Protein AF-A0A936A474-F1 (afdb_monomer_lite)

Secondary structure (DSSP, 8-state):
-PPPTT--PPEEEEEEETT--EEEEEEESSTTPPPP-TTSPSEEEEEEETTEEEEEEEE-----

Radius of gyration: 13.8 Å; chains: 1; bounding box: 39×31×28 Å

Foldseek 3Di:
DDDDPVQQDWWKKWKAAPVRDTDDIDTDSDPPDDDPPVVDDQHW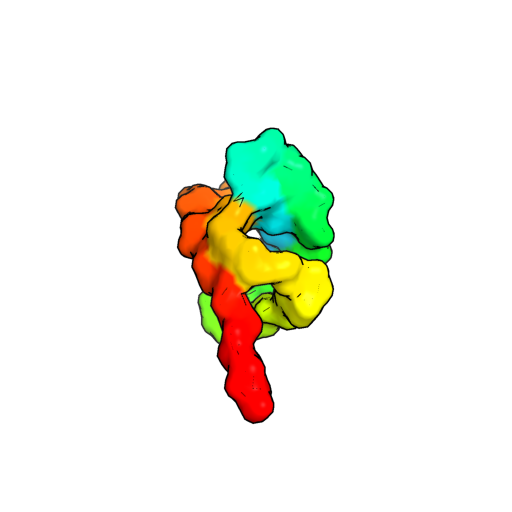IWIDTPVDDIDIDGDDPPDD

Sequence (64 aa):
MKLDPSVQLPIPIEIYDLNGILHGKEMIYHYYQHIDISDLSFGIYLIKSPNFQPYKMVVSHVNE

Structure (mmCIF, N/CA/C/O backbone):
data_AF-A0A936A474-F1
#
_entry.id   AF-A0A936A474-F1
#
loop_
_atom_site.group_PDB
_atom_site.id
_atom_site.type_symbol
_atom_site.label_atom_id
_atom_site.label_alt_id
_atom_site.label_comp_id
_atom_site.label_asym_id
_atom_site.label_entity_id
_atom_site.label_seq_id
_atom_site.pdbx_PDB_ins_code
_atom_site.Cartn_x
_atom_site.Cartn_y
_atom_site.Cartn_z
_atom_site.occupancy
_atom_site.B_iso_or_equiv
_atom_site.auth_seq_id
_atom_site.auth_comp_id
_atom_site.auth_asym_id
_atom_site.auth_atom_id
_atom_site.pdbx_PDB_model_num
ATOM 1 N N . MET A 1 1 ? 26.394 15.116 10.803 1.00 46.19 1 MET A N 1
ATOM 2 C CA . MET A 1 1 ? 26.599 14.277 9.605 1.00 46.19 1 MET A CA 1
ATOM 3 C C . MET A 1 1 ? 25.553 14.716 8.586 1.00 46.19 1 MET A C 1
ATOM 5 O O . MET A 1 1 ? 24.376 14.583 8.885 1.00 46.19 1 MET A O 1
ATOM 9 N N . LYS A 1 2 ? 25.934 15.396 7.494 1.00 53.44 2 LYS A N 1
ATOM 10 C CA . LYS A 1 2 ? 24.978 15.779 6.438 1.00 53.44 2 LYS A CA 1
ATOM 11 C C . LYS A 1 2 ? 24.808 14.563 5.532 1.00 53.44 2 LYS A C 1
ATOM 13 O O . LYS A 1 2 ? 25.819 14.038 5.076 1.00 53.44 2 LYS A O 1
ATOM 18 N N . LEU A 1 3 ? 23.575 14.092 5.348 1.00 52.28 3 LEU A N 1
ATOM 19 C CA . LEU A 1 3 ? 23.298 13.030 4.385 1.00 52.28 3 LEU A CA 1
ATOM 20 C C . LEU A 1 3 ? 23.674 13.525 2.986 1.00 52.28 3 LEU A C 1
ATOM 22 O O . LEU A 1 3 ? 23.370 14.666 2.634 1.00 52.28 3 LEU A O 1
ATOM 26 N N . ASP A 1 4 ? 24.351 12.674 2.225 1.00 60.03 4 ASP A N 1
ATOM 27 C CA . ASP A 1 4 ? 24.651 12.934 0.825 1.00 60.03 4 ASP A CA 1
ATOM 28 C C . ASP A 1 4 ? 23.321 12.994 0.044 1.00 60.03 4 ASP A C 1
ATOM 30 O O . ASP A 1 4 ? 22.523 12.062 0.149 1.00 60.03 4 ASP A O 1
ATOM 34 N N . PRO A 1 5 ? 23.034 14.073 -0.705 1.00 57.62 5 PRO A N 1
ATOM 35 C CA . PRO A 1 5 ? 21.793 14.210 -1.469 1.00 57.62 5 PRO A CA 1
ATOM 36 C C . PRO A 1 5 ? 21.640 13.171 -2.594 1.00 57.62 5 PRO A C 1
ATOM 38 O O . PRO A 1 5 ? 20.548 13.035 -3.140 1.00 57.62 5 PRO A O 1
ATOM 41 N N . SER A 1 6 ? 22.702 12.433 -2.937 1.00 64.06 6 SER A N 1
ATOM 42 C CA . SER A 1 6 ? 22.640 11.268 -3.828 1.00 64.06 6 SER A CA 1
ATOM 43 C C . SER A 1 6 ? 22.103 10.005 -3.144 1.00 64.06 6 SER A C 1
ATOM 45 O O . SER A 1 6 ? 21.692 9.067 -3.826 1.00 64.06 6 SER A O 1
ATOM 47 N N . VAL A 1 7 ? 22.047 9.976 -1.808 1.00 61.12 7 VAL A N 1
ATOM 48 C CA . VAL A 1 7 ? 21.440 8.880 -1.049 1.00 61.12 7 VAL A CA 1
ATOM 49 C C . VAL A 1 7 ? 19.928 9.046 -1.104 1.00 61.12 7 VAL A C 1
ATOM 51 O O . VAL A 1 7 ? 19.321 9.800 -0.342 1.00 61.12 7 VAL A O 1
ATOM 54 N N . GLN A 1 8 ? 19.313 8.322 -2.032 1.00 66.56 8 GLN A N 1
ATOM 55 C CA . GLN A 1 8 ? 17.868 8.178 -2.095 1.00 66.56 8 GLN A CA 1
ATOM 56 C C . GLN A 1 8 ? 17.445 7.301 -0.908 1.00 66.56 8 GLN A C 1
ATOM 58 O O . GLN A 1 8 ? 17.669 6.091 -0.889 1.00 66.56 8 GLN A O 1
ATOM 63 N N . LEU A 1 9 ? 16.940 7.943 0.149 1.00 71.56 9 LEU A N 1
ATOM 64 C CA . LEU A 1 9 ? 16.440 7.230 1.319 1.00 71.56 9 LEU A CA 1
ATOM 65 C C . LEU A 1 9 ? 15.247 6.360 0.908 1.00 71.56 9 LEU A C 1
ATOM 67 O O . LEU A 1 9 ? 14.397 6.837 0.152 1.00 71.56 9 LEU A O 1
ATOM 71 N N . PRO A 1 10 ? 15.145 5.125 1.425 1.00 80.50 10 PRO A N 1
ATOM 72 C CA . PRO A 1 10 ? 13.976 4.306 1.181 1.00 80.50 10 PRO A CA 1
ATOM 73 C C . PRO A 1 10 ? 12.738 5.011 1.728 1.00 80.50 10 PRO A C 1
ATOM 75 O O . PRO A 1 10 ? 12.692 5.453 2.878 1.00 80.50 10 PRO A O 1
ATOM 78 N N . ILE A 1 11 ? 11.735 5.128 0.875 1.00 82.81 11 ILE A N 1
ATOM 79 C CA . ILE A 1 11 ? 10.469 5.771 1.170 1.00 82.81 11 ILE A CA 1
ATOM 80 C C . ILE A 1 11 ? 9.493 4.673 1.603 1.00 82.81 11 ILE A C 1
ATOM 82 O O . ILE A 1 11 ? 9.203 3.778 0.807 1.00 82.81 11 ILE A O 1
ATOM 86 N N . PRO A 1 12 ? 8.956 4.729 2.831 1.00 87.25 12 PRO A N 1
ATOM 87 C CA . PRO A 1 12 ? 7.916 3.804 3.239 1.00 87.25 12 PRO A CA 1
ATOM 88 C C . PRO A 1 12 ? 6.620 4.114 2.491 1.00 87.25 12 PRO A C 1
ATOM 90 O O . PRO A 1 12 ? 6.229 5.282 2.339 1.00 87.25 12 PRO A O 1
ATOM 93 N N . ILE A 1 13 ? 5.945 3.058 2.059 1.00 87.38 13 ILE A N 1
ATOM 94 C CA . ILE A 1 13 ? 4.612 3.114 1.479 1.00 87.38 13 ILE A CA 1
ATOM 95 C C . ILE A 1 13 ? 3.671 2.152 2.200 1.00 87.38 13 ILE A C 1
ATOM 97 O O . ILE A 1 13 ? 4.073 1.100 2.694 1.00 87.38 13 ILE A O 1
ATOM 101 N N . GLU A 1 14 ? 2.400 2.525 2.247 1.00 90.12 14 GLU A N 1
ATOM 102 C CA . GLU A 1 14 ? 1.311 1.722 2.794 1.00 90.12 14 GLU A CA 1
ATOM 103 C C . GLU A 1 14 ? 0.215 1.598 1.731 1.00 90.12 14 GLU A C 1
ATOM 105 O O . GLU A 1 14 ? -0.132 2.588 1.082 1.00 90.12 14 GLU A O 1
ATOM 110 N N . ILE A 1 15 ? -0.319 0.391 1.545 1.00 89.25 15 ILE A N 1
ATOM 111 C CA . ILE A 1 15 ? -1.313 0.077 0.515 1.00 89.25 15 ILE A CA 1
ATOM 112 C C . ILE A 1 15 ? -2.643 -0.232 1.195 1.00 89.25 15 ILE A C 1
ATOM 114 O O . ILE A 1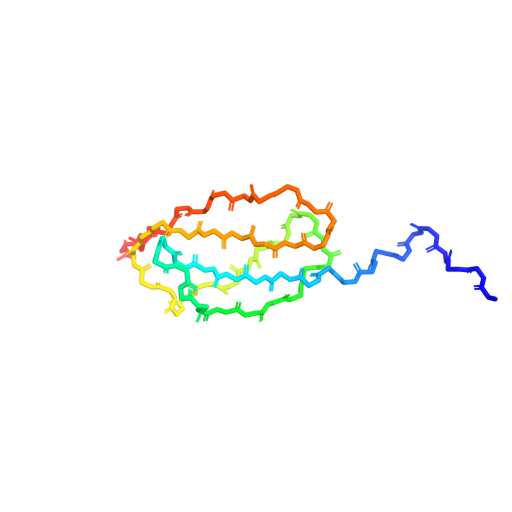 15 ? -2.741 -1.183 1.970 1.00 89.25 15 ILE A O 1
ATOM 118 N N . TYR A 1 16 ? -3.667 0.553 0.884 1.00 90.81 16 TYR A N 1
ATOM 119 C CA . TYR A 1 16 ? -5.008 0.423 1.445 1.00 90.81 16 TYR A CA 1
ATOM 120 C C . TYR A 1 16 ? -6.033 0.100 0.365 1.00 90.81 16 TYR A C 1
ATOM 122 O O . TYR A 1 16 ? -5.893 0.562 -0.764 1.00 90.81 16 TYR A O 1
ATOM 130 N N . ASP A 1 17 ? -7.091 -0.631 0.696 1.00 90.75 17 ASP A N 1
ATOM 131 C CA . ASP A 1 17 ? -8.268 -0.695 -0.174 1.00 90.75 17 ASP A CA 1
ATOM 132 C C . ASP A 1 17 ? -9.181 0.535 0.005 1.00 90.75 17 ASP A C 1
ATOM 134 O O . ASP A 1 17 ? -8.932 1.426 0.823 1.00 90.75 17 ASP A O 1
ATOM 138 N N . LEU A 1 18 ? -10.267 0.592 -0.769 1.00 89.75 18 LEU A N 1
ATOM 139 C CA . LEU A 1 18 ? -11.253 1.676 -0.691 1.00 89.75 18 LEU A CA 1
ATOM 140 C C .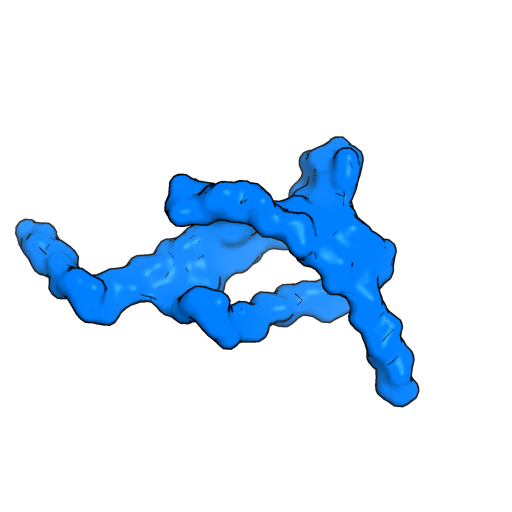 LEU A 1 18 ? -12.065 1.698 0.615 1.00 89.75 18 LEU A C 1
ATOM 142 O O . LEU A 1 18 ? -12.686 2.717 0.911 1.00 89.75 18 LEU A O 1
ATOM 146 N N . ASN A 1 19 ? -12.050 0.615 1.396 1.00 91.38 19 ASN A N 1
ATOM 147 C CA . ASN A 1 19 ? -12.652 0.568 2.728 1.00 91.38 19 ASN A CA 1
ATOM 148 C C . ASN A 1 19 ? -11.674 1.055 3.815 1.00 91.38 19 ASN A C 1
ATOM 150 O O . ASN A 1 19 ? -12.053 1.148 4.982 1.00 91.38 19 ASN A O 1
ATOM 154 N N . GLY A 1 20 ? -10.426 1.373 3.449 1.00 89.94 20 GLY A N 1
ATOM 155 C CA . GLY A 1 20 ? -9.374 1.799 4.368 1.00 89.94 20 GLY A CA 1
ATOM 156 C C . GLY A 1 20 ? -8.669 0.647 5.088 1.00 89.94 20 GLY A C 1
ATOM 157 O O . GLY A 1 20 ? -7.944 0.899 6.052 1.00 89.94 20 GLY A O 1
ATOM 158 N N . ILE A 1 21 ? -8.853 -0.602 4.650 1.00 91.88 21 ILE A N 1
ATOM 159 C CA . ILE A 1 21 ? -8.131 -1.758 5.198 1.00 91.88 21 ILE A CA 1
ATOM 160 C C . ILE A 1 21 ? -6.711 -1.751 4.634 1.00 91.88 21 ILE A C 1
ATOM 162 O O . ILE A 1 21 ? -6.522 -1.536 3.440 1.00 91.88 21 ILE A O 1
ATOM 166 N N . LEU A 1 22 ? -5.712 -1.973 5.488 1.00 91.19 22 LEU A N 1
ATOM 167 C CA . LEU A 1 22 ? -4.309 -2.082 5.089 1.00 91.19 22 LEU A CA 1
ATOM 168 C C . LEU A 1 22 ? -4.029 -3.482 4.529 1.00 91.19 22 LEU A C 1
ATOM 170 O O . LEU A 1 22 ? -4.230 -4.469 5.233 1.00 91.19 22 LEU A O 1
ATOM 174 N N . HIS A 1 23 ? -3.505 -3.551 3.307 1.00 89.50 23 HIS A N 1
ATOM 175 C CA . HIS A 1 23 ? -3.127 -4.804 2.644 1.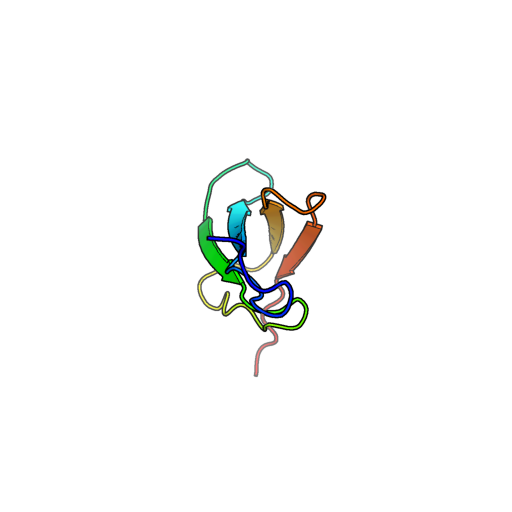00 89.50 23 HIS A CA 1
ATOM 176 C C . HIS A 1 23 ? -1.612 -5.024 2.590 1.00 89.50 23 HIS A C 1
ATOM 178 O O . HIS A 1 23 ? -1.175 -6.167 2.556 1.00 89.50 23 HIS A O 1
ATOM 184 N N . GLY A 1 24 ? -0.799 -3.963 2.624 1.00 87.44 24 GLY A N 1
ATOM 185 C CA . GLY A 1 24 ? 0.655 -4.113 2.518 1.00 87.44 24 GLY A CA 1
ATOM 186 C C . GLY A 1 24 ? 1.452 -2.894 2.965 1.00 87.44 24 GLY A C 1
ATOM 187 O O . GLY A 1 24 ? 0.942 -1.770 2.990 1.00 87.44 24 GLY A O 1
ATOM 188 N N . LYS A 1 25 ? 2.718 -3.133 3.322 1.00 88.94 25 LYS A N 1
ATOM 189 C CA . LYS A 1 25 ? 3.715 -2.103 3.628 1.00 88.94 25 LYS A CA 1
ATOM 190 C C . LYS A 1 25 ? 5.000 -2.432 2.897 1.00 88.94 25 LYS A C 1
ATOM 192 O O . LYS A 1 25 ? 5.510 -3.530 3.062 1.00 88.94 25 LYS A O 1
ATOM 197 N N . GLU A 1 26 ? 5.529 -1.467 2.163 1.00 84.31 26 GLU A N 1
ATOM 198 C CA . GLU A 1 26 ? 6.719 -1.662 1.340 1.00 84.31 26 GLU A CA 1
ATOM 199 C C . GLU A 1 26 ? 7.674 -0.478 1.452 1.00 84.31 26 GLU A C 1
ATOM 201 O O . GLU A 1 26 ? 7.311 0.601 1.927 1.00 84.31 26 GLU A O 1
ATOM 206 N N . MET A 1 27 ? 8.912 -0.683 1.008 1.00 84.38 27 MET A N 1
ATOM 207 C CA . MET A 1 27 ? 9.922 0.368 0.921 1.00 84.38 27 MET A CA 1
ATOM 208 C C . MET A 1 27 ? 10.316 0.561 -0.540 1.00 84.38 27 MET A C 1
ATOM 210 O O . MET A 1 27 ? 10.874 -0.346 -1.157 1.00 84.38 27 MET A O 1
ATOM 214 N N . ILE A 1 28 ? 10.067 1.753 -1.087 1.00 79.19 28 ILE A N 1
ATOM 215 C CA . ILE A 1 28 ? 10.533 2.104 -2.431 1.00 79.19 28 ILE A CA 1
ATOM 216 C C . ILE A 1 28 ? 11.843 2.882 -2.349 1.00 79.19 28 ILE A C 1
ATOM 218 O O . ILE A 1 28 ? 11.973 3.849 -1.602 1.00 79.19 28 ILE A O 1
ATOM 222 N N . TYR A 1 29 ? 12.828 2.454 -3.125 1.00 74.88 29 TYR A N 1
ATOM 223 C CA . TYR A 1 29 ? 14.162 3.052 -3.179 1.00 74.88 29 TYR A CA 1
ATOM 224 C 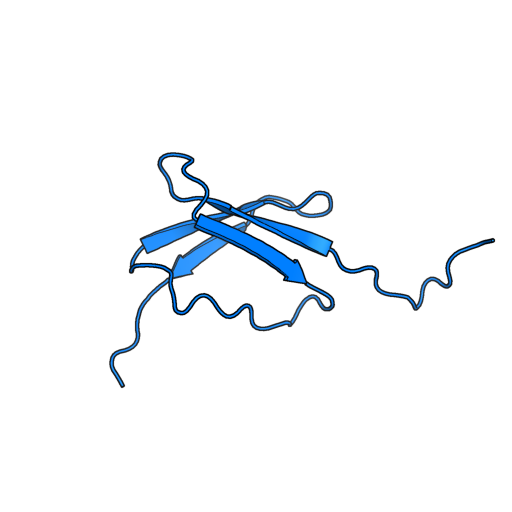C . TYR A 1 29 ? 14.311 3.981 -4.387 1.00 74.88 29 TYR A C 1
ATOM 226 O O . TYR A 1 29 ? 15.139 4.884 -4.358 1.00 74.88 29 TYR A O 1
ATOM 234 N N . HIS A 1 30 ? 13.491 3.776 -5.426 1.00 66.88 30 HIS A N 1
ATOM 235 C CA . HIS A 1 30 ? 13.481 4.569 -6.654 1.00 66.88 30 HIS A CA 1
ATOM 236 C C . HIS A 1 30 ? 12.048 4.828 -7.129 1.00 66.88 30 HIS A C 1
ATOM 238 O O . HIS A 1 30 ? 11.188 3.956 -7.027 1.00 66.88 30 HIS A O 1
ATOM 244 N N . TYR A 1 31 ? 11.806 5.996 -7.731 1.00 60.62 31 TYR A N 1
ATOM 245 C CA . TYR A 1 31 ? 10.490 6.387 -8.267 1.00 60.62 31 TYR A CA 1
ATOM 246 C C . TYR A 1 31 ? 9.941 5.436 -9.350 1.00 60.62 31 TYR A C 1
ATOM 248 O O . TYR A 1 31 ? 8.738 5.411 -9.578 1.00 60.62 31 TYR A O 1
ATOM 256 N N . TYR A 1 32 ? 10.810 4.655 -10.003 1.00 59.88 32 TYR A N 1
ATOM 257 C CA . TYR A 1 32 ? 10.455 3.686 -11.051 1.00 59.88 32 TYR A CA 1
ATOM 258 C C . TYR A 1 32 ? 10.502 2.228 -10.574 1.00 59.88 32 TYR A C 1
ATOM 260 O O . TYR A 1 32 ? 10.593 1.310 -11.387 1.00 59.88 32 TYR A O 1
ATOM 268 N N . GLN A 1 33 ? 10.504 1.992 -9.262 1.00 66.62 33 GLN A N 1
ATOM 269 C CA . GLN A 1 33 ? 10.530 0.635 -8.739 1.00 66.62 33 GLN A CA 1
ATOM 270 C C . GLN A 1 33 ? 9.188 -0.063 -8.980 1.00 66.62 33 GLN A C 1
ATOM 272 O O . GLN A 1 33 ? 8.132 0.447 -8.609 1.00 66.62 33 GLN A O 1
ATOM 277 N N . HIS A 1 34 ? 9.249 -1.254 -9.572 1.00 65.06 34 HIS A N 1
ATOM 278 C CA . HIS A 1 34 ? 8.120 -2.173 -9.591 1.00 65.06 34 HIS A CA 1
ATOM 279 C C . HIS A 1 34 ? 7.912 -2.709 -8.173 1.00 65.06 34 HIS A C 1
ATOM 281 O O . HIS A 1 34 ? 8.815 -3.321 -7.603 1.00 65.06 34 HIS A O 1
ATOM 287 N N . ILE A 1 35 ? 6.745 -2.428 -7.599 1.00 68.81 35 ILE A N 1
ATOM 288 C CA . ILE A 1 35 ? 6.319 -2.998 -6.322 1.00 68.81 35 ILE A CA 1
ATOM 289 C C . ILE A 1 35 ? 5.647 -4.323 -6.655 1.00 68.81 35 ILE A C 1
ATOM 291 O O . ILE A 1 35 ? 4.691 -4.342 -7.434 1.00 68.81 35 ILE A O 1
ATOM 295 N N . ASP A 1 36 ? 6.165 -5.416 -6.103 1.00 69.50 36 ASP A N 1
ATOM 296 C CA . ASP A 1 36 ? 5.479 -6.697 -6.192 1.00 69.50 36 ASP A CA 1
ATOM 297 C C . ASP A 1 36 ? 4.213 -6.625 -5.333 1.00 69.50 36 ASP A C 1
ATOM 299 O O . ASP A 1 36 ? 4.260 -6.354 -4.136 1.00 69.50 36 ASP A O 1
ATOM 303 N N . ILE A 1 37 ? 3.071 -6.781 -5.989 1.00 72.94 37 ILE A N 1
ATOM 304 C CA . ILE A 1 37 ? 1.735 -6.726 -5.393 1.00 72.94 37 ILE A CA 1
ATOM 305 C C . ILE A 1 37 ? 0.940 -7.983 -5.754 1.00 72.94 37 ILE A C 1
ATOM 307 O O . ILE A 1 37 ? -0.287 -7.942 -5.826 1.00 72.94 37 ILE A O 1
ATOM 311 N N . SER A 1 38 ? 1.643 -9.084 -6.029 1.00 66.50 38 SER A N 1
ATOM 312 C CA . SER A 1 38 ? 1.072 -10.370 -6.449 1.00 66.50 38 SER A CA 1
ATOM 313 C C . SER A 1 38 ? -0.008 -10.903 -5.501 1.00 66.50 38 SER A C 1
ATOM 315 O O . SER A 1 38 ? -0.967 -11.517 -5.965 1.00 66.50 38 SER A O 1
ATOM 317 N N . ASP A 1 39 ? 0.075 -10.585 -4.208 1.00 72.88 39 ASP A N 1
ATOM 318 C CA . ASP A 1 39 ? -0.920 -10.982 -3.205 1.00 72.88 39 ASP A CA 1
ATOM 319 C C . ASP A 1 39 ? -2.174 -10.083 -3.162 1.00 72.88 39 ASP A C 1
ATOM 321 O O . ASP A 1 39 ? -3.146 -10.394 -2.467 1.00 72.88 39 ASP A O 1
ATOM 325 N N . LEU A 1 40 ? -2.200 -8.962 -3.896 1.00 81.69 40 LEU A N 1
ATOM 326 C CA . LEU A 1 40 ? -3.384 -8.107 -3.960 1.00 81.69 40 LEU A CA 1
ATOM 327 C C . LEU A 1 40 ? -4.426 -8.697 -4.908 1.00 81.69 40 LEU A C 1
ATOM 329 O O . LEU A 1 40 ? -4.146 -9.079 -6.046 1.00 81.69 40 LEU A O 1
ATOM 333 N N . SER A 1 41 ? -5.673 -8.706 -4.445 1.00 83.25 41 SER A N 1
ATOM 334 C CA . SER A 1 41 ? -6.821 -9.042 -5.282 1.00 83.25 41 SER A CA 1
ATOM 335 C C . SER A 1 41 ? -7.047 -7.984 -6.367 1.00 83.25 41 SER A C 1
ATOM 337 O O . SER A 1 41 ? -6.610 -6.839 -6.252 1.00 83.25 41 SER A O 1
ATOM 339 N N . PHE A 1 42 ? -7.782 -8.349 -7.420 1.00 83.62 42 PHE A N 1
ATOM 340 C CA . PHE A 1 42 ? -8.254 -7.383 -8.412 1.00 83.62 42 PHE A CA 1
ATOM 341 C C . PHE A 1 42 ? -9.020 -6.240 -7.731 1.00 83.62 42 PHE A C 1
ATOM 343 O O . PHE A 1 42 ? -9.964 -6.486 -6.974 1.00 83.62 42 PHE A O 1
ATOM 350 N N . GLY A 1 43 ? -8.656 -4.990 -8.021 1.00 85.75 43 GLY A N 1
ATOM 351 C CA . GLY A 1 43 ? -9.330 -3.856 -7.404 1.00 85.75 43 GLY A CA 1
ATOM 352 C C . GLY A 1 43 ? -8.591 -2.529 -7.477 1.00 85.75 43 GLY A C 1
ATOM 353 O O . GLY A 1 43 ? -7.599 -2.350 -8.181 1.00 85.75 43 GLY A O 1
ATOM 354 N N . ILE A 1 44 ? -9.131 -1.564 -6.738 1.00 86.81 44 ILE A N 1
ATOM 355 C CA . ILE A 1 44 ? -8.576 -0.222 -6.603 1.00 86.81 44 ILE A CA 1
ATOM 356 C C . ILE A 1 44 ? -7.972 -0.094 -5.212 1.00 86.81 44 ILE A C 1
ATOM 358 O O . ILE A 1 44 ? -8.653 -0.337 -4.216 1.00 86.81 44 ILE A O 1
ATOM 362 N N . TYR A 1 45 ? -6.733 0.381 -5.170 1.00 89.50 45 TYR A N 1
ATOM 363 C CA . TYR A 1 45 ? -5.986 0.592 -3.943 1.00 89.50 45 TYR A CA 1
ATOM 364 C C . TYR A 1 45 ? -5.461 2.025 -3.857 1.00 89.50 45 TYR A C 1
ATOM 366 O O . TYR A 1 45 ? -5.265 2.715 -4.862 1.00 89.50 45 TYR A O 1
ATOM 374 N N . LEU A 1 46 ? -5.242 2.477 -2.631 1.00 89.12 46 LEU A N 1
ATOM 375 C CA . LEU A 1 46 ? -4.648 3.756 -2.287 1.00 89.12 46 LEU A CA 1
ATOM 376 C C . LEU A 1 46 ? -3.246 3.511 -1.748 1.00 89.12 46 LEU A C 1
ATOM 378 O O . LEU A 1 46 ? -3.075 2.776 -0.778 1.00 89.12 46 LEU A O 1
ATOM 382 N N . ILE A 1 47 ? -2.255 4.161 -2.350 1.00 86.81 47 ILE A N 1
ATOM 383 C CA . ILE A 1 47 ? -0.881 4.147 -1.856 1.00 86.81 47 ILE A CA 1
ATOM 384 C C . ILE A 1 47 ? -0.636 5.431 -1.076 1.00 86.81 47 ILE A C 1
ATOM 386 O O . ILE A 1 47 ? -0.791 6.538 -1.603 1.00 86.81 47 ILE A O 1
ATOM 390 N N . LYS A 1 48 ? -0.239 5.280 0.185 1.00 86.31 48 LYS A N 1
ATOM 391 C CA . LYS A 1 48 ? 0.102 6.378 1.085 1.00 86.31 48 LYS A CA 1
ATOM 392 C C . LYS A 1 48 ? 1.596 6.375 1.368 1.00 86.31 48 LYS A C 1
ATOM 394 O O . LYS A 1 48 ? 2.173 5.329 1.637 1.00 86.31 48 LYS A O 1
ATOM 399 N N . SER A 1 49 ? 2.210 7.553 1.353 1.00 84.62 49 SER A N 1
ATOM 400 C CA . SER A 1 49 ? 3.622 7.732 1.681 1.00 84.62 49 SER A CA 1
ATOM 401 C C . SER A 1 49 ? 3.860 9.106 2.321 1.00 84.62 49 SER A C 1
ATOM 403 O O . SER A 1 49 ? 3.120 10.037 2.000 1.00 84.62 49 SER A O 1
ATOM 405 N N . PRO A 1 50 ? 4.869 9.288 3.198 1.00 78.00 50 PRO A N 1
ATOM 406 C CA . PRO A 1 50 ? 5.119 10.572 3.863 1.00 78.00 50 PRO A CA 1
ATOM 407 C C . PRO A 1 50 ? 5.456 11.721 2.907 1.00 78.00 50 PRO A C 1
ATOM 409 O O . PRO A 1 50 ? 5.163 12.874 3.205 1.00 78.00 50 PRO A O 1
ATOM 412 N N . ASN A 1 51 ? 6.074 11.404 1.766 1.00 74.88 51 ASN A N 1
ATOM 413 C CA . ASN A 1 51 ? 6.660 12.398 0.861 1.00 74.88 51 ASN A CA 1
ATOM 414 C C . ASN A 1 51 ? 5.872 12.568 -0.446 1.00 74.88 51 ASN A C 1
ATOM 416 O O . ASN A 1 51 ? 6.309 13.298 -1.333 1.00 74.88 51 ASN A O 1
ATOM 420 N N . PHE A 1 52 ? 4.726 11.894 -0.579 1.00 68.81 52 PHE A N 1
ATOM 421 C CA . PHE A 1 52 ? 3.945 11.863 -1.811 1.00 68.81 52 PHE A CA 1
ATOM 422 C C . PHE A 1 52 ? 2.482 12.160 -1.534 1.00 68.81 52 PHE A C 1
ATOM 424 O O . PHE A 1 52 ? 1.924 11.753 -0.516 1.00 68.81 52 PHE A O 1
ATOM 431 N N . GLN A 1 53 ? 1.845 12.835 -2.489 1.00 68.69 53 GLN A N 1
ATOM 432 C CA . GLN A 1 53 ? 0.390 12.856 -2.535 1.00 68.69 53 GLN A CA 1
ATOM 433 C C . GLN A 1 53 ? -0.120 11.421 -2.731 1.00 68.69 53 GLN A C 1
ATOM 435 O O . GLN A 1 53 ? 0.540 10.645 -3.429 1.00 68.69 53 GLN A O 1
ATOM 440 N N . PRO A 1 54 ? -1.261 11.049 -2.131 1.00 68.88 54 PRO A N 1
ATOM 441 C CA . PRO A 1 54 ? -1.826 9.720 -2.306 1.00 68.88 54 PRO A CA 1
ATOM 442 C C . PRO A 1 54 ? -2.015 9.403 -3.791 1.00 68.88 54 PRO A C 1
ATOM 444 O O . PRO A 1 54 ? -2.613 10.193 -4.523 1.00 68.88 54 PRO A O 1
ATOM 447 N N . TYR A 1 55 ? -1.527 8.244 -4.227 1.00 76.19 55 TYR A N 1
ATOM 448 C CA . TYR A 1 55 ? -1.729 7.763 -5.593 1.00 76.19 55 TYR A CA 1
ATOM 449 C C . TYR A 1 55 ? -2.744 6.624 -5.605 1.00 76.19 55 TYR A C 1
ATOM 451 O O . TYR A 1 55 ? -2.730 5.739 -4.748 1.00 76.19 55 TYR A O 1
ATOM 459 N N . LYS A 1 56 ? -3.641 6.657 -6.594 1.00 80.50 56 LYS A N 1
ATOM 460 C CA . LYS A 1 56 ? -4.609 5.591 -6.847 1.00 80.50 56 LYS A CA 1
ATOM 461 C C . LYS A 1 56 ? -3.962 4.552 -7.756 1.00 80.50 56 LYS A C 1
ATOM 463 O O . LYS A 1 56 ? -3.572 4.880 -8.873 1.00 80.50 56 LYS A O 1
ATOM 468 N N . MET A 1 57 ? -3.888 3.314 -7.288 1.00 81.62 57 MET A N 1
ATOM 469 C CA . MET A 1 57 ? -3.408 2.174 -8.058 1.00 81.62 57 MET A CA 1
ATOM 470 C C . MET A 1 57 ? -4.593 1.307 -8.488 1.00 81.62 57 MET A C 1
ATOM 472 O O . MET A 1 57 ? -5.512 1.066 -7.705 1.00 81.62 57 MET A O 1
ATOM 476 N N . VAL A 1 58 ? -4.575 0.843 -9.736 1.00 81.62 58 VAL A N 1
ATOM 477 C CA . VAL A 1 58 ? -5.521 -0.155 -10.245 1.00 81.62 58 VAL A CA 1
ATOM 478 C C . VAL A 1 58 ? -4.758 -1.457 -10.411 1.00 81.62 58 VAL A C 1
ATOM 480 O O . VAL A 1 58 ? -3.785 -1.505 -11.158 1.00 81.62 58 VAL A O 1
ATOM 483 N N . VAL A 1 59 ? -5.194 -2.492 -9.701 1.00 80.81 59 VAL A N 1
ATOM 484 C CA . VAL A 1 59 ? -4.635 -3.839 -9.797 1.00 80.81 59 VAL A CA 1
ATOM 485 C C . VAL A 1 59 ? -5.540 -4.649 -10.700 1.00 80.81 59 VAL A C 1
ATOM 487 O O . VAL A 1 59 ? -6.690 -4.928 -10.356 1.00 80.81 59 VAL A O 1
ATOM 490 N N . SER A 1 60 ? -5.011 -5.018 -11.861 1.00 74.31 60 SER A N 1
ATOM 491 C CA . SER A 1 60 ? -5.624 -5.990 -12.754 1.00 74.31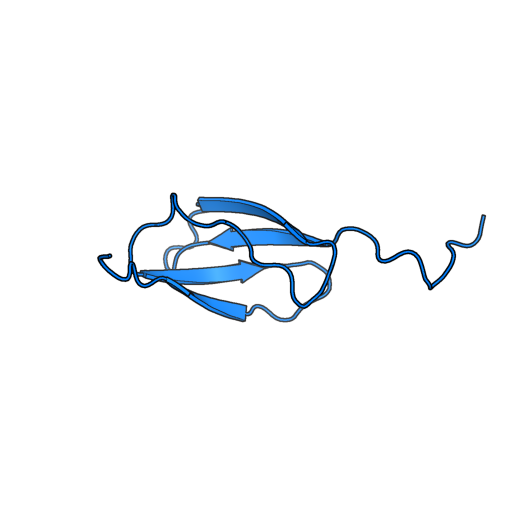 60 SER A CA 1
ATOM 492 C C . SER A 1 60 ? -4.702 -7.190 -12.887 1.00 74.31 60 SER A C 1
ATOM 494 O O . SER A 1 60 ? -3.576 -7.033 -13.357 1.00 74.31 60 SER A O 1
ATOM 496 N N . HIS A 1 61 ? -5.167 -8.380 -12.507 1.00 68.69 61 HIS A N 1
ATOM 497 C CA . HIS A 1 61 ? -4.484 -9.611 -12.895 1.00 68.69 61 HIS A CA 1
ATOM 498 C C . HIS A 1 61 ? -4.644 -9.758 -14.405 1.00 68.69 61 HIS A C 1
ATOM 500 O O . HIS A 1 61 ? -5.761 -9.876 -14.913 1.00 68.69 61 HIS A O 1
ATOM 506 N N . VAL A 1 62 ? -3.538 -9.662 -15.135 1.00 59.47 62 VAL A N 1
ATOM 507 C CA . VAL A 1 62 ? -3.510 -10.098 -16.527 1.00 59.47 62 VAL A CA 1
ATOM 508 C C . VAL A 1 62 ? -3.357 -11.608 -16.434 1.00 59.47 62 VAL A C 1
ATOM 510 O O . VAL A 1 62 ? -2.327 -12.076 -15.962 1.00 59.47 62 VAL A O 1
ATOM 513 N N . ASN A 1 63 ? -4.409 -12.358 -16.765 1.00 55.41 63 ASN A N 1
ATOM 514 C CA . ASN A 1 63 ? -4.271 -13.803 -16.922 1.00 55.41 63 ASN A CA 1
ATOM 515 C C . ASN A 1 63 ? -3.175 -14.034 -17.975 1.00 55.41 63 ASN A C 1
ATOM 517 O O . ASN A 1 63 ? -3.320 -13.534 -19.094 1.00 55.41 63 ASN A O 1
ATOM 521 N N . GLU A 1 64 ? -2.088 -14.703 -17.588 1.00 53.53 64 GLU A N 1
ATOM 522 C CA . GLU A 1 64 ? -1.068 -15.197 -18.523 1.00 53.53 64 GLU A CA 1
ATOM 523 C C . GLU A 1 64 ? -1.662 -16.204 -19.518 1.00 53.53 64 GLU A C 1
ATOM 525 O O . GLU A 1 64 ? -2.539 -17.007 -19.113 1.00 53.53 64 GLU A O 1
#

pLDDT: mean 76.14, std 12.13, range [46.19, 91.88]